Protein AF-A0ABD5J5A8-F1 (afdb_monomer)

Radius of gyration: 18.47 Å; Cα contacts (8 Å, |Δi|>4): 87; chains: 1; bounding box: 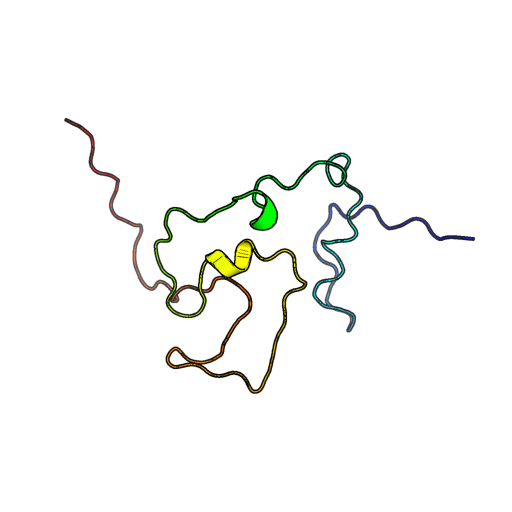32×54×49 Å

Mean predicted aligned error: 11.54 Å

Secondary structure (DSSP, 8-state):
-PPPPP---SPPPP--SS-TTSTTTS---TTTTS--TT-GGGT------S--SSB-GGGGG--SPP---TT-EETTEE--SS-B-----S-PPPPPPPP-

pLDDT: mean 77.64, std 15.89, range [36.75, 94.94]

Foldseek 3Di:
DDDDQDQDPDDDDDCPPDPPPPRVVSHPDVCPPPDDPCAVVNVRDDPDDPFQQQHHACLVNDPDDWDADPPDADPSGGYGSHGDGDDDDDDDDDDDDDDD

Sequence (100 aa):
MTAPIPRFTGDAAPYGGGDPYADYRTADLPFTHLVDLADRRLGGSVIAANDEFFAERENLLRPEAPHFDPGAFGHKGKVMDGWETRRGRGGPAPPPPTAR

Solvent-accessible surface area (backbone atoms only — not comparable to full-atom values): 7069 Å² total; per-residue (Å²): 136,84,77,82,78,67,81,64,88,72,80,82,74,80,88,84,81,68,72,93,71,52,73,79,75,56,39,84,49,100,59,70,87,53,82,68,80,58,33,41,94,78,68,31,77,80,90,79,76,97,64,52,64,50,14,48,62,67,44,68,37,51,89,66,80,77,58,86,54,95,83,46,66,54,98,69,40,64,55,55,61,30,62,36,57,74,85,84,86,79,79,82,78,80,78,78,84,77,87,127

InterPro domains:
  IPR005164 Allantoicase [PTHR12045] (26-89)
  IPR008979 Galactose-binding-like domain superfamily [SSF49785] (25-90)
  IPR015908 Allantoicase domain [PF03561] (43-90)

Structure (mmCIF, N/CA/C/O backbone):
data_AF-A0ABD5J5A8-F1
#
_entry.id   AF-A0ABD5J5A8-F1
#
loop_
_atom_site.group_PDB
_atom_site.id
_atom_site.type_symbol
_atom_site.label_atom_id
_atom_site.label_alt_id
_atom_site.label_comp_id
_atom_site.label_asym_id
_atom_site.label_entity_id
_atom_site.label_seq_id
_atom_site.pdbx_PDB_ins_code
_atom_site.Cartn_x
_atom_site.Cartn_y
_atom_site.Cartn_z
_atom_site.occupancy
_atom_site.B_iso_or_equiv
_atom_site.auth_seq_id
_atom_site.auth_comp_id
_atom_site.auth_asym_id
_atom_site.auth_atom_id
_atom_site.pdbx_PDB_model_num
ATOM 1 N N . MET A 1 1 ? -1.099 -20.725 30.161 1.00 36.75 1 MET A N 1
ATOM 2 C CA . MET A 1 1 ? -0.568 -19.435 30.646 1.00 36.75 1 MET A CA 1
ATOM 3 C C . MET A 1 1 ? -0.199 -18.623 29.418 1.00 36.75 1 MET A C 1
ATOM 5 O O . MET A 1 1 ? 0.844 -18.871 28.833 1.00 36.75 1 MET A O 1
ATOM 9 N N . THR A 1 2 ? -1.107 -17.770 28.947 1.00 41.56 2 THR A N 1
ATOM 10 C CA . THR A 1 2 ? -0.892 -16.951 27.745 1.00 41.56 2 THR A CA 1
ATOM 11 C C . THR A 1 2 ? -0.091 -15.720 28.150 1.00 41.56 2 THR A C 1
ATOM 13 O O . THR A 1 2 ? -0.540 -14.964 29.010 1.00 41.56 2 THR A O 1
ATOM 16 N N . ALA A 1 3 ? 1.114 -15.561 27.603 1.00 45.56 3 ALA A N 1
ATOM 17 C CA . ALA A 1 3 ? 1.927 -14.371 27.831 1.00 45.56 3 ALA A CA 1
ATOM 18 C C . ALA A 1 3 ? 1.201 -13.129 27.270 1.00 45.56 3 ALA A C 1
ATOM 20 O O . ALA A 1 3 ? 0.578 -13.232 26.210 1.00 45.56 3 ALA A O 1
ATOM 21 N N . PRO A 1 4 ? 1.236 -11.975 27.960 1.00 48.50 4 PRO A N 1
ATOM 22 C CA . PRO A 1 4 ? 0.605 -10.757 27.467 1.00 48.50 4 PRO A CA 1
ATOM 23 C C . PRO A 1 4 ? 1.300 -10.283 26.185 1.00 48.50 4 PRO A C 1
ATOM 25 O O . PRO A 1 4 ? 2.528 -10.229 26.121 1.00 48.50 4 PRO A O 1
ATOM 28 N N . ILE A 1 5 ? 0.500 -9.947 25.171 1.00 51.12 5 ILE A N 1
ATOM 29 C CA . ILE A 1 5 ? 0.972 -9.398 23.896 1.00 51.12 5 ILE A CA 1
ATOM 30 C C . ILE A 1 5 ? 1.628 -8.035 24.186 1.00 51.12 5 ILE A C 1
ATOM 32 O O . ILE A 1 5 ? 1.019 -7.208 24.876 1.00 51.12 5 ILE A O 1
ATOM 36 N N . PRO A 1 6 ? 2.869 -7.790 23.732 1.00 54.72 6 PRO A N 1
ATOM 37 C CA . PRO A 1 6 ? 3.559 -6.537 23.997 1.00 54.72 6 PRO A CA 1
ATOM 38 C C . PRO A 1 6 ? 2.808 -5.361 23.363 1.00 54.72 6 PRO A C 1
ATOM 40 O O . PRO A 1 6 ? 2.502 -5.349 22.174 1.00 54.72 6 PRO A O 1
ATOM 43 N N . ARG A 1 7 ? 2.518 -4.350 24.188 1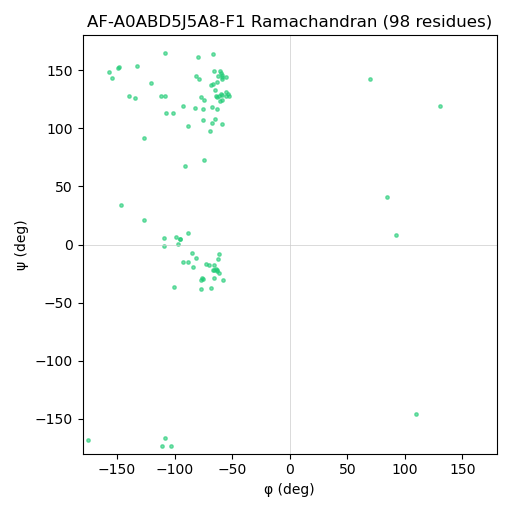.00 54.69 7 ARG A N 1
ATOM 44 C CA . ARG A 1 7 ? 1.967 -3.060 23.764 1.00 54.69 7 ARG A CA 1
ATOM 45 C C . ARG A 1 7 ? 3.038 -2.311 22.974 1.00 54.69 7 ARG A C 1
ATOM 47 O O . ARG A 1 7 ? 3.940 -1.721 23.562 1.00 54.69 7 ARG A O 1
ATOM 54 N N . PHE A 1 8 ? 2.969 -2.385 21.651 1.00 55.00 8 PHE A N 1
ATOM 55 C CA . PHE A 1 8 ? 3.950 -1.773 20.765 1.00 55.00 8 PHE A CA 1
ATOM 56 C C . PHE A 1 8 ? 3.555 -0.324 20.433 1.00 55.00 8 PHE A C 1
ATOM 58 O O . PHE A 1 8 ? 2.667 -0.076 19.623 1.00 55.00 8 PHE A O 1
ATOM 65 N N . THR A 1 9 ? 4.207 0.639 21.088 1.00 51.06 9 THR A N 1
ATOM 66 C CA . THR A 1 9 ? 4.182 2.076 20.735 1.00 51.06 9 THR A CA 1
ATOM 67 C C . THR A 1 9 ? 5.602 2.647 20.578 1.00 51.06 9 THR A C 1
ATOM 69 O O . THR A 1 9 ? 5.798 3.847 20.748 1.00 51.06 9 THR A O 1
ATOM 72 N N . GLY A 1 10 ? 6.604 1.790 20.338 1.00 59.06 10 GLY A N 1
ATOM 73 C CA . GLY A 1 10 ? 8.023 2.160 20.222 1.00 59.06 10 GLY A CA 1
ATOM 74 C C . GLY A 1 10 ? 8.580 2.014 18.803 1.00 59.06 10 GLY A C 1
ATOM 75 O O . GLY A 1 10 ? 7.837 1.728 17.866 1.00 59.06 10 GLY A O 1
ATOM 76 N N . ASP A 1 11 ? 9.894 2.200 18.658 1.00 52.59 11 ASP A N 1
ATOM 77 C CA . ASP A 1 11 ? 10.615 1.941 17.407 1.00 52.59 11 ASP A CA 1
ATOM 78 C C . ASP A 1 11 ? 10.520 0.457 17.019 1.00 52.59 11 ASP A C 1
ATOM 80 O O . ASP A 1 11 ? 10.526 -0.418 17.891 1.00 52.59 11 ASP A O 1
ATOM 84 N N . ALA A 1 12 ? 10.45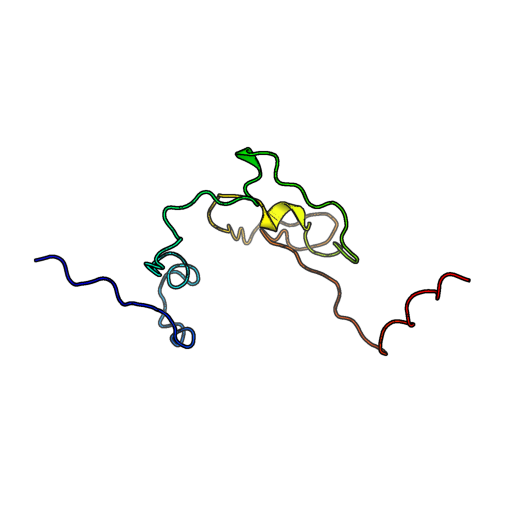0 0.164 15.714 1.00 54.97 12 ALA A N 1
ATOM 85 C CA . ALA A 1 12 ? 10.501 -1.209 15.209 1.00 54.97 12 ALA A CA 1
ATOM 86 C C . ALA A 1 12 ? 11.742 -1.918 15.768 1.00 54.97 12 ALA A C 1
ATOM 88 O O . ALA A 1 12 ? 12.856 -1.392 15.681 1.00 54.97 12 ALA A O 1
ATOM 89 N N . ALA A 1 13 ? 11.549 -3.097 16.365 1.00 57.47 13 ALA A N 1
ATOM 90 C CA . ALA A 1 13 ? 12.666 -3.878 16.870 1.00 57.47 13 ALA A CA 1
ATOM 91 C C . ALA A 1 13 ? 13.630 -4.203 15.710 1.00 57.47 13 ALA A C 1
ATOM 93 O O . ALA A 1 13 ? 13.182 -4.408 14.577 1.00 57.47 13 ALA A O 1
ATOM 94 N N . PRO A 1 14 ? 14.954 -4.265 15.951 1.00 59.06 14 PRO A N 1
ATOM 95 C CA . PRO A 1 14 ? 15.895 -4.723 14.938 1.00 59.06 14 PRO A CA 1
ATOM 96 C C . PRO A 1 14 ? 15.458 -6.090 14.409 1.00 59.06 14 PRO A C 1
ATOM 98 O O . PRO A 1 14 ? 15.192 -6.999 15.196 1.00 59.06 14 PRO A O 1
ATOM 101 N N . TYR A 1 15 ? 15.380 -6.229 13.085 1.00 57.34 15 TYR A N 1
ATOM 102 C CA . TYR A 1 15 ? 14.884 -7.441 12.437 1.00 57.34 15 TYR A CA 1
ATOM 103 C C . TYR A 1 15 ? 15.719 -8.667 12.844 1.00 57.34 15 TYR A C 1
ATOM 105 O O . TYR A 1 15 ? 16.843 -8.855 12.381 1.00 57.34 15 TYR A O 1
ATOM 113 N N . GLY A 1 16 ? 15.163 -9.498 13.728 1.00 61.84 16 GLY A N 1
ATOM 114 C CA . GLY A 1 16 ? 15.820 -10.678 14.301 1.00 61.84 16 GLY A CA 1
ATOM 115 C C . GLY A 1 16 ? 15.647 -11.968 13.494 1.00 61.84 16 GLY A C 1
ATOM 116 O O . GLY A 1 16 ? 15.985 -13.035 13.999 1.00 61.84 16 GLY A O 1
ATOM 117 N N . GLY A 1 17 ? 15.105 -11.895 12.271 1.00 60.06 17 GLY A N 1
ATOM 118 C CA . GLY A 1 17 ? 14.801 -13.074 11.449 1.00 60.06 17 GLY A CA 1
ATOM 119 C C . GLY A 1 17 ? 13.445 -13.729 11.755 1.00 60.06 17 GLY A C 1
ATOM 120 O O . GLY A 1 17 ? 13.360 -14.954 11.800 1.00 60.06 17 GLY A O 1
ATOM 121 N N . GLY A 1 18 ? 12.402 -12.918 11.974 1.00 64.62 18 GLY A N 1
ATOM 122 C CA . GLY A 1 18 ? 10.987 -13.330 12.042 1.00 64.62 18 GLY A CA 1
ATOM 123 C C . GLY A 1 18 ? 10.193 -12.861 10.815 1.00 64.62 18 GLY A C 1
ATOM 124 O O . GLY A 1 18 ? 10.795 -12.444 9.834 1.00 64.62 18 GLY A O 1
ATOM 125 N N . ASP A 1 19 ? 8.857 -12.907 10.848 1.00 59.16 19 ASP A N 1
ATOM 126 C CA . ASP A 1 19 ? 8.041 -12.263 9.804 1.00 59.16 19 ASP A CA 1
ATOM 127 C C . ASP A 1 19 ? 8.2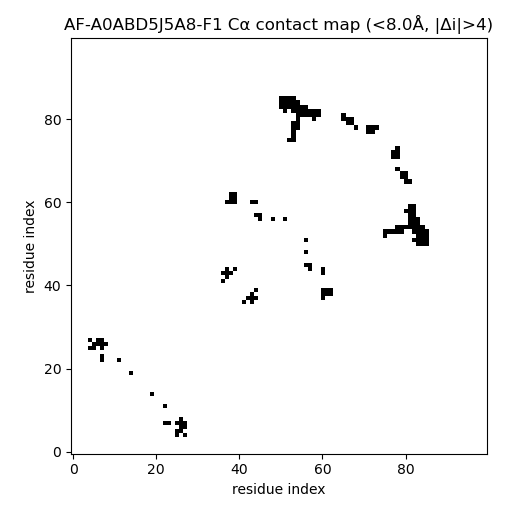87 -10.737 9.837 1.00 59.16 19 ASP A C 1
ATOM 129 O O . ASP A 1 19 ? 7.965 -10.104 10.847 1.00 59.16 19 ASP A O 1
ATOM 133 N N . PRO A 1 20 ? 8.845 -10.131 8.768 1.00 59.47 20 PRO A N 1
ATOM 134 C CA . PRO A 1 20 ? 9.157 -8.700 8.723 1.00 59.47 20 PRO A CA 1
ATOM 135 C C . PRO A 1 20 ? 7.930 -7.805 8.860 1.00 59.47 20 PRO A C 1
ATOM 137 O O . PRO A 1 20 ? 8.098 -6.608 9.084 1.00 59.47 20 PRO A O 1
ATOM 140 N N . TYR A 1 21 ? 6.723 -8.371 8.748 1.00 57.53 21 TYR A N 1
ATOM 141 C CA . TYR A 1 21 ? 5.458 -7.660 8.841 1.00 57.53 21 TYR A CA 1
ATOM 142 C C . TYR A 1 21 ? 4.632 -7.936 10.107 1.00 57.53 21 TYR A C 1
ATOM 144 O O . TYR A 1 21 ? 3.509 -7.436 10.224 1.00 57.53 21 TYR A O 1
ATOM 152 N N . ALA A 1 22 ? 5.159 -8.697 11.071 1.00 57.12 22 ALA A N 1
ATOM 153 C CA . ALA A 1 22 ? 4.392 -9.126 12.245 1.00 57.12 22 ALA A CA 1
ATOM 154 C C . ALA A 1 22 ? 4.177 -8.032 13.310 1.00 57.12 22 ALA A C 1
ATOM 156 O O . ALA A 1 22 ? 3.158 -8.047 14.013 1.00 57.12 22 ALA A O 1
ATOM 157 N N . ASP A 1 23 ? 5.096 -7.069 13.417 1.00 55.88 23 ASP A N 1
ATOM 158 C CA . ASP A 1 23 ? 5.168 -6.168 14.578 1.00 55.88 23 ASP A CA 1
ATOM 159 C C . ASP A 1 23 ? 4.078 -5.081 14.584 1.00 55.88 23 ASP A C 1
ATOM 161 O O . ASP A 1 23 ? 3.603 -4.669 15.639 1.00 55.88 23 ASP A O 1
ATOM 165 N N . TYR A 1 24 ? 3.605 -4.641 13.415 1.00 56.75 24 TYR A N 1
ATOM 166 C CA . TYR A 1 24 ? 2.574 -3.592 13.314 1.00 56.75 24 TYR A CA 1
ATOM 167 C C . TYR A 1 24 ? 1.144 -4.117 13.445 1.00 56.75 24 TYR A C 1
ATOM 169 O O . TYR A 1 24 ? 0.234 -3.342 13.730 1.00 56.75 24 TYR A O 1
ATOM 177 N N . ARG A 1 25 ? 0.919 -5.422 13.248 1.00 55.56 25 ARG A N 1
ATOM 178 C CA . ARG A 1 25 ? -0.426 -6.021 13.317 1.00 55.56 25 ARG A CA 1
ATOM 179 C C . ARG A 1 25 ? -0.827 -6.481 14.714 1.00 55.56 25 ARG A C 1
ATOM 181 O O . ARG A 1 25 ? -2.002 -6.740 14.949 1.00 55.56 25 ARG A O 1
ATOM 188 N N . THR A 1 26 ? 0.126 -6.588 15.633 1.00 56.78 26 THR A N 1
ATOM 189 C CA . THR A 1 26 ? -0.108 -7.049 17.010 1.00 56.78 26 THR A CA 1
ATOM 190 C C . THR A 1 26 ? -0.278 -5.912 18.018 1.00 56.78 26 THR A C 1
ATOM 192 O O . THR A 1 26 ? -0.517 -6.176 19.196 1.00 56.78 26 THR A O 1
ATOM 195 N N . ALA A 1 27 ? -0.213 -4.650 17.578 1.00 61.59 27 ALA A N 1
ATOM 196 C CA . ALA A 1 27 ? -0.488 -3.509 18.440 1.00 61.59 27 ALA A CA 1
ATOM 197 C C . ALA A 1 27 ? -1.976 -3.486 18.839 1.00 61.59 27 ALA A C 1
ATOM 199 O O . ALA A 1 27 ? -2.842 -3.117 18.051 1.00 61.59 27 ALA A O 1
ATOM 200 N N . ASP A 1 28 ? -2.272 -3.870 20.082 1.00 66.06 28 ASP A N 1
ATOM 201 C CA . ASP A 1 28 ? -3.604 -3.766 20.691 1.00 66.06 28 ASP A CA 1
ATOM 202 C C . ASP A 1 28 ? -3.908 -2.302 21.058 1.00 66.06 28 ASP A C 1
ATOM 204 O O . ASP A 1 28 ? -3.814 -1.873 22.213 1.00 66.06 28 ASP A O 1
ATOM 208 N N . LEU A 1 29 ? -4.160 -1.488 20.030 1.00 74.81 29 LEU A N 1
ATOM 209 C CA . LEU A 1 29 ? -4.575 -0.097 20.186 1.00 74.81 29 LEU A CA 1
ATOM 210 C C . LEU A 1 29 ? -6.082 -0.063 20.469 1.00 74.81 29 LEU A C 1
ATOM 212 O O . LEU A 1 29 ? -6.832 -0.840 19.883 1.00 74.81 29 LEU A O 1
ATOM 216 N N . PRO A 1 30 ? -6.581 0.875 21.294 1.00 80.25 30 PRO A N 1
ATOM 217 C CA . PRO A 1 30 ? -7.991 0.911 21.686 1.00 80.25 30 PRO A CA 1
ATOM 218 C C . PRO A 1 30 ? -8.958 1.099 20.510 1.00 80.25 30 PRO A C 1
ATOM 220 O O . PRO A 1 30 ? -10.156 1.001 20.715 1.00 80.25 30 PRO A O 1
ATOM 223 N N . PHE A 1 31 ? -8.472 1.370 19.299 1.00 79.31 31 PHE A N 1
ATOM 224 C CA . PHE A 1 31 ? -9.265 1.559 18.087 1.00 79.31 31 PHE A CA 1
ATOM 225 C C . PHE A 1 31 ? -9.130 0.419 17.063 1.00 79.31 31 PHE A C 1
ATOM 227 O O . PHE A 1 31 ? -9.802 0.475 16.041 1.00 79.31 31 PHE A O 1
ATOM 234 N N . THR A 1 32 ? -8.318 -0.620 17.298 1.00 80.69 32 THR A N 1
ATOM 235 C CA . THR A 1 32 ? -8.159 -1.741 16.339 1.00 80.69 32 THR A CA 1
ATOM 236 C C . THR A 1 32 ? -9.424 -2.580 16.154 1.00 80.69 32 THR A C 1
ATOM 238 O O . THR A 1 32 ? -9.541 -3.307 15.174 1.00 80.69 32 THR A O 1
ATOM 241 N N . HIS A 1 33 ? -10.382 -2.473 17.079 1.00 81.88 33 HIS A N 1
ATOM 242 C CA . HIS A 1 33 ? -11.702 -3.096 16.976 1.00 81.88 33 HIS A CA 1
ATOM 243 C C . HIS A 1 33 ? -12.691 -2.292 16.113 1.00 81.88 33 HIS A C 1
ATOM 245 O O . HIS A 1 33 ? -13.785 -2.778 15.821 1.00 81.88 33 HIS A O 1
ATOM 251 N N . LEU A 1 34 ? -12.350 -1.048 15.763 1.00 87.88 34 LEU A N 1
ATOM 252 C CA . LEU A 1 34 ? -13.164 -0.215 14.888 1.00 87.88 34 LEU A CA 1
ATOM 253 C C . LEU A 1 34 ? -12.946 -0.614 13.430 1.00 87.88 34 LEU A C 1
ATOM 255 O O . LEU A 1 34 ? -11.963 -1.255 13.065 1.00 87.88 34 LEU A O 1
ATOM 259 N N . VAL A 1 35 ? -13.894 -0.219 12.588 1.00 88.94 35 VAL A N 1
ATOM 260 C CA . VAL A 1 35 ? -13.833 -0.487 11.156 1.00 88.94 35 VAL A CA 1
ATOM 261 C C . VAL A 1 35 ? -12.713 0.317 10.489 1.00 88.94 35 VAL A C 1
ATOM 263 O O . VAL A 1 35 ? -12.555 1.510 10.753 1.00 88.94 35 VAL A O 1
ATOM 266 N N . ASP A 1 36 ? -11.968 -0.323 9.589 1.00 88.69 36 ASP A N 1
ATOM 267 C CA . ASP A 1 36 ? -11.052 0.376 8.693 1.00 88.69 36 ASP A CA 1
ATOM 268 C C . ASP A 1 36 ? -11.853 1.073 7.584 1.00 88.69 36 ASP A C 1
ATOM 270 O O . ASP A 1 36 ? -12.395 0.436 6.682 1.00 88.69 36 ASP A O 1
ATOM 274 N N . LEU A 1 37 ? -11.947 2.401 7.658 1.00 91.69 37 LEU A N 1
ATOM 275 C CA . LEU A 1 37 ? -12.683 3.213 6.686 1.00 91.69 37 LEU A CA 1
ATOM 276 C C . LEU A 1 37 ? -12.012 3.263 5.308 1.00 91.69 37 LEU A C 1
ATOM 278 O O . LEU A 1 37 ? -12.664 3.631 4.331 1.00 91.69 37 LEU A O 1
ATOM 282 N N . ALA A 1 38 ? -10.727 2.918 5.220 1.00 91.25 38 ALA A N 1
ATOM 283 C CA . ALA A 1 38 ? -10.013 2.830 3.956 1.00 91.25 38 ALA A CA 1
ATOM 284 C C . ALA A 1 38 ? -10.203 1.464 3.270 1.00 91.25 38 ALA A C 1
ATOM 286 O O . ALA A 1 38 ? -9.798 1.317 2.115 1.00 91.25 38 ALA A O 1
ATOM 287 N N . ASP A 1 39 ? -10.835 0.483 3.931 1.00 90.31 39 ASP A N 1
ATOM 288 C CA . ASP A 1 39 ? -10.973 -0.876 3.403 1.00 90.31 39 ASP A CA 1
ATOM 289 C C . ASP A 1 39 ? -11.709 -0.872 2.055 1.00 90.31 39 ASP A C 1
ATOM 291 O O . ASP A 1 39 ? -12.850 -0.408 1.910 1.00 90.31 39 ASP A O 1
ATOM 295 N N . ARG A 1 40 ? -11.058 -1.455 1.045 1.00 89.12 40 ARG A N 1
ATOM 296 C CA . ARG A 1 40 ? -11.603 -1.593 -0.306 1.00 89.12 40 ARG A CA 1
ATOM 297 C C . ARG A 1 40 ? -12.925 -2.361 -0.329 1.00 89.12 40 ARG A C 1
ATOM 299 O O . ARG A 1 40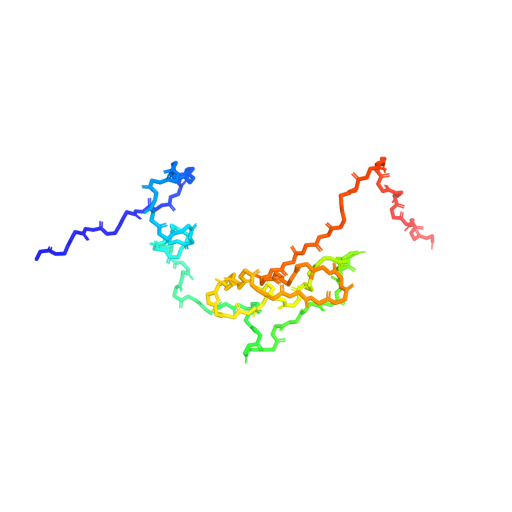 ? -13.779 -2.078 -1.168 1.00 89.12 40 ARG A O 1
ATOM 306 N N . ARG A 1 41 ? -13.132 -3.301 0.598 1.00 89.94 41 ARG A N 1
ATOM 307 C CA . ARG A 1 41 ? -14.382 -4.070 0.742 1.00 89.94 41 ARG A CA 1
ATOM 308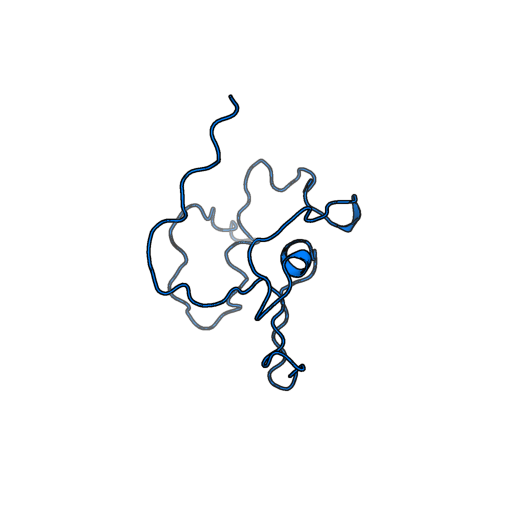 C C . ARG A 1 41 ? -15.566 -3.195 1.153 1.00 89.94 41 ARG A C 1
ATOM 310 O O . ARG A 1 41 ? -16.705 -3.569 0.894 1.00 89.94 41 ARG A O 1
ATOM 317 N N . LEU A 1 42 ? -15.301 -2.031 1.747 1.00 92.12 42 LEU A N 1
ATOM 318 C CA . LEU A 1 42 ? -16.302 -1.035 2.139 1.00 92.12 42 LEU A CA 1
ATOM 319 C C . LEU A 1 42 ? -16.432 0.113 1.126 1.00 92.12 42 LEU A C 1
ATOM 321 O O . LEU A 1 42 ? -17.161 1.071 1.370 1.00 92.12 42 LEU A O 1
ATOM 325 N N . GLY A 1 43 ? -15.754 0.016 -0.022 1.00 91.75 43 GLY A N 1
ATOM 326 C CA . GLY A 1 43 ? -15.764 1.043 -1.065 1.00 91.75 43 GLY A CA 1
ATOM 327 C C . GLY A 1 43 ? -14.642 2.077 -0.948 1.00 91.75 43 GLY A C 1
ATOM 328 O O . GLY A 1 43 ? -14.644 3.047 -1.708 1.00 91.75 43 GLY A O 1
ATOM 329 N N . GLY A 1 44 ? -13.670 1.874 -0.050 1.00 93.56 44 GLY A N 1
ATOM 330 C CA . GLY A 1 44 ? -12.448 2.674 -0.012 1.00 93.56 44 GLY A CA 1
ATOM 331 C C . G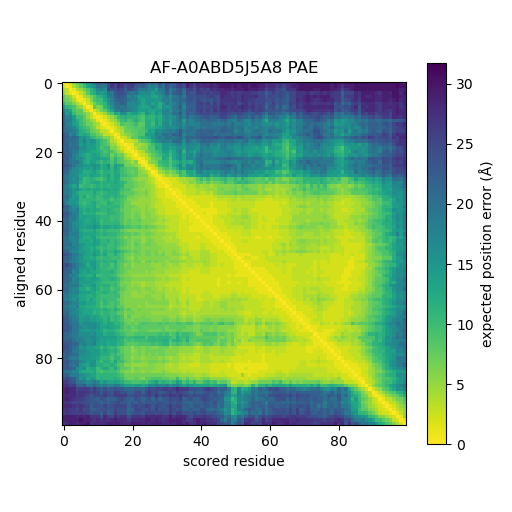LY A 1 44 ? -11.731 2.658 -1.366 1.00 93.56 44 GLY A C 1
ATOM 332 O O . GLY A 1 44 ? -11.549 1.605 -1.986 1.00 93.56 44 GLY A O 1
ATOM 333 N N . SER A 1 45 ? -11.347 3.835 -1.863 1.00 94.50 45 SER A N 1
ATOM 334 C CA . SER A 1 45 ? -10.652 3.979 -3.145 1.00 94.50 45 SER A CA 1
ATOM 335 C C . SER A 1 45 ? -9.697 5.168 -3.141 1.00 94.50 45 SER A C 1
ATOM 337 O O . SER A 1 45 ? -9.900 6.145 -2.417 1.00 94.50 45 SER A O 1
ATOM 339 N N . VAL A 1 46 ? -8.645 5.087 -3.959 1.00 94.25 46 VAL A N 1
ATOM 340 C CA . VAL A 1 46 ? -7.682 6.178 -4.108 1.00 94.25 46 VAL A CA 1
ATOM 341 C C . VAL A 1 46 ? -8.093 7.073 -5.272 1.00 94.25 46 VAL A C 1
ATOM 343 O O . VAL A 1 46 ? -8.163 6.637 -6.420 1.00 94.25 46 VAL A O 1
ATOM 346 N N . ILE A 1 47 ? -8.355 8.344 -4.968 1.00 94.94 47 ILE A N 1
ATOM 347 C CA . ILE A 1 47 ? -8.855 9.320 -5.946 1.00 94.94 47 ILE A CA 1
ATOM 348 C C . ILE A 1 47 ? -7.739 9.818 -6.872 1.00 94.94 47 ILE A C 1
ATOM 350 O O . ILE A 1 47 ? -7.964 10.014 -8.065 1.00 94.94 47 ILE A O 1
ATOM 354 N N . ALA A 1 48 ? -6.532 10.011 -6.339 1.00 93.88 48 ALA A N 1
ATOM 355 C CA . ALA A 1 48 ? -5.379 10.472 -7.102 1.00 93.88 48 ALA A CA 1
ATOM 356 C C . ALA A 1 48 ? -4.061 10.068 -6.427 1.00 93.88 48 ALA A C 1
ATOM 358 O O . ALA A 1 48 ? -3.967 10.059 -5.200 1.00 93.88 48 ALA A O 1
ATOM 359 N N . ALA A 1 49 ? -3.034 9.820 -7.239 1.00 93.50 49 ALA A N 1
ATOM 360 C CA . ALA A 1 49 ? -1.630 9.808 -6.839 1.00 93.50 49 ALA A CA 1
ATOM 361 C C . ALA A 1 49 ? -0.802 10.621 -7.835 1.00 93.50 49 ALA A C 1
ATOM 363 O O . ALA A 1 49 ? -1.163 10.767 -9.003 1.00 93.50 49 ALA A O 1
ATOM 364 N N . ASN A 1 50 ? 0.316 11.155 -7.358 1.00 90.94 50 ASN A N 1
ATOM 365 C CA . ASN A 1 50 ? 1.269 11.915 -8.162 1.00 90.94 50 ASN A CA 1
ATOM 366 C C . ASN A 1 50 ? 2.160 11.026 -9.046 1.00 90.94 50 ASN A C 1
ATOM 368 O O . ASN A 1 50 ? 2.602 11.478 -10.099 1.00 90.94 50 ASN A O 1
ATOM 372 N N . ASP A 1 51 ? 2.455 9.799 -8.614 1.00 91.81 51 ASP A N 1
ATOM 373 C CA . ASP A 1 51 ? 3.294 8.837 -9.333 1.00 91.81 51 ASP A CA 1
ATOM 374 C C . ASP A 1 51 ? 2.918 7.406 -8.913 1.00 91.81 51 ASP A C 1
ATOM 376 O O . ASP A 1 51 ? 2.592 7.171 -7.756 1.00 91.81 51 ASP A O 1
ATOM 380 N N . GLU A 1 52 ? 2.958 6.462 -9.852 1.00 92.19 52 GLU A N 1
ATOM 381 C CA . GLU A 1 52 ? 2.652 5.025 -9.698 1.00 92.19 52 GLU A CA 1
ATOM 382 C C . GLU A 1 52 ? 3.535 4.190 -10.641 1.00 92.19 52 GLU A C 1
ATOM 384 O O . GLU A 1 52 ? 3.121 3.216 -11.280 1.00 92.19 52 GLU A O 1
ATOM 389 N N . PHE A 1 53 ? 4.768 4.653 -10.855 1.00 89.62 53 PHE A N 1
ATOM 390 C CA . PHE A 1 53 ? 5.628 4.060 -11.863 1.00 89.62 53 PHE A CA 1
ATOM 391 C C . PHE A 1 53 ? 6.091 2.642 -11.519 1.00 89.62 53 PHE A C 1
ATOM 393 O O . PHE A 1 53 ? 6.207 1.832 -12.433 1.00 89.62 53 PHE A O 1
ATOM 400 N N . PHE A 1 54 ? 6.379 2.335 -10.254 1.00 89.69 54 PHE A N 1
ATOM 401 C CA . PHE A 1 54 ? 6.902 1.017 -9.876 1.00 89.69 54 PHE A CA 1
ATOM 402 C C . PHE A 1 54 ? 5.826 0.104 -9.297 1.00 89.69 54 PHE A C 1
ATOM 404 O O . PHE A 1 54 ? 5.817 -1.086 -9.604 1.00 89.69 54 PHE A O 1
ATOM 411 N N . ALA A 1 55 ? 4.886 0.654 -8.531 1.00 92.69 55 ALA A N 1
ATOM 412 C CA . ALA A 1 55 ? 3.736 -0.094 -8.046 1.00 92.69 55 ALA A CA 1
ATOM 413 C C . ALA A 1 55 ? 2.517 0.820 -7.878 1.00 92.69 55 ALA A C 1
ATOM 415 O O . ALA A 1 55 ? 2.670 2.019 -7.650 1.00 92.69 55 ALA A O 1
ATOM 416 N N . GLU A 1 56 ? 1.325 0.247 -8.016 1.00 93.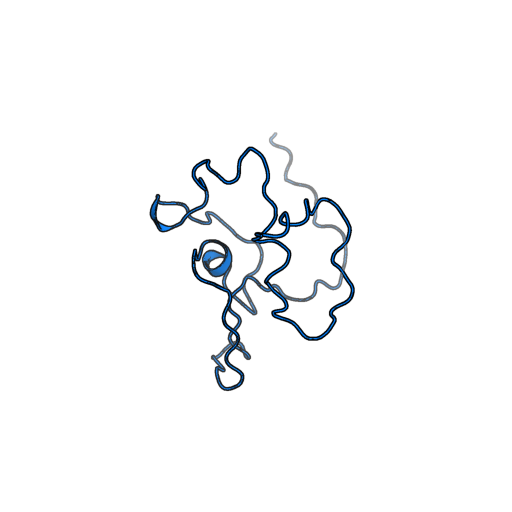12 56 GLU A N 1
ATOM 417 C CA . GLU A 1 56 ? 0.047 0.969 -8.029 1.00 93.12 56 GLU A CA 1
ATOM 418 C C . GLU A 1 56 ? -0.400 1.332 -6.600 1.00 93.12 56 GLU A C 1
ATOM 420 O O . GLU A 1 56 ? -0.244 0.545 -5.662 1.00 93.12 56 GLU A O 1
ATOM 425 N N . ARG A 1 57 ? -0.994 2.513 -6.418 1.00 93.56 57 ARG A N 1
ATOM 426 C CA . ARG A 1 57 ? -1.445 3.021 -5.110 1.00 93.56 57 ARG A CA 1
ATOM 427 C C . ARG A 1 57 ? -2.578 2.187 -4.516 1.00 93.56 57 ARG A C 1
ATOM 429 O O . ARG A 1 57 ? -2.696 2.093 -3.297 1.00 93.56 57 ARG A O 1
ATOM 436 N N . GLU A 1 58 ? -3.402 1.555 -5.354 1.00 92.81 58 GLU A N 1
ATOM 437 C CA . GLU A 1 58 ? -4.531 0.728 -4.918 1.00 92.81 58 GLU A CA 1
ATOM 438 C C . GLU A 1 58 ? -4.089 -0.500 -4.121 1.00 92.81 58 GLU A C 1
ATOM 440 O O . GLU A 1 58 ? -4.889 -1.033 -3.351 1.00 92.81 58 GLU A O 1
ATOM 445 N N . ASN A 1 59 ? -2.831 -0.932 -4.258 1.00 92.56 59 ASN A N 1
ATOM 446 C CA . ASN A 1 59 ? -2.280 -2.013 -3.446 1.00 92.56 59 ASN A CA 1
ATOM 447 C C . ASN A 1 59 ? -2.274 -1.663 -1.948 1.00 92.56 59 ASN A C 1
ATOM 449 O O . ASN A 1 59 ? -2.359 -2.566 -1.125 1.00 92.56 59 ASN A O 1
ATOM 453 N N . LEU A 1 60 ? -2.251 -0.374 -1.577 1.00 91.38 60 LEU A N 1
ATOM 454 C CA . LEU A 1 60 ? -2.335 0.062 -0.175 1.00 91.38 60 LEU A CA 1
ATOM 455 C C . LEU A 1 60 ? -3.686 -0.236 0.478 1.00 91.38 60 LEU A C 1
ATOM 457 O O . LEU A 1 60 ? -3.772 -0.277 1.699 1.00 91.38 60 LEU A O 1
ATOM 461 N N . LEU A 1 61 ? -4.740 -0.412 -0.322 1.00 92.31 61 LEU A N 1
ATOM 462 C CA . LEU A 1 61 ? -6.091 -0.683 0.174 1.00 92.31 61 LEU A CA 1
ATOM 463 C C . LEU A 1 61 ? -6.410 -2.183 0.209 1.00 92.31 61 LEU A C 1
ATOM 465 O O . LEU A 1 61 ? -7.556 -2.564 0.457 1.00 92.31 61 LEU A O 1
ATOM 469 N N . ARG A 1 62 ? -5.432 -3.042 -0.108 1.00 88.38 62 ARG A N 1
ATOM 470 C CA . ARG A 1 62 ? -5.604 -4.493 -0.066 1.00 88.38 62 ARG A CA 1
ATOM 471 C C . ARG A 1 62 ? -5.615 -4.967 1.387 1.00 88.38 62 ARG A C 1
ATOM 473 O O . ARG A 1 62 ? -4.663 -4.688 2.114 1.00 88.38 62 ARG A O 1
ATOM 480 N N . PRO A 1 63 ? -6.667 -5.676 1.827 1.00 84.38 63 PRO A N 1
ATOM 481 C CA . PRO A 1 63 ? -6.734 -6.185 3.193 1.00 84.38 63 PRO A CA 1
ATOM 482 C C . PRO A 1 63 ? -5.793 -7.370 3.443 1.00 84.38 63 PRO A C 1
ATOM 484 O O . PRO A 1 63 ? -5.561 -7.740 4.596 1.00 84.38 63 PRO A O 1
ATOM 487 N N . GLU A 1 64 ? -5.297 -8.012 2.385 1.00 85.19 64 GLU A N 1
ATOM 488 C CA . GLU A 1 64 ? -4.415 -9.165 2.481 1.00 85.19 64 GLU A CA 1
ATOM 489 C C . GLU A 1 64 ? -3.044 -8.816 3.089 1.00 85.19 64 GLU A C 1
ATOM 491 O O . GLU A 1 64 ? -2.625 -7.663 3.218 1.00 85.19 64 GLU A O 1
ATOM 496 N N . ALA A 1 65 ? -2.316 -9.847 3.518 1.00 82.19 65 ALA A N 1
ATOM 497 C CA . ALA A 1 65 ? -0.920 -9.669 3.885 1.00 82.19 65 ALA A CA 1
ATOM 498 C C . ALA A 1 65 ? -0.087 -9.321 2.642 1.00 82.19 65 ALA A C 1
ATOM 500 O O . ALA A 1 65 ? -0.297 -9.957 1.608 1.00 82.19 65 ALA A O 1
ATOM 501 N N . PRO A 1 66 ? 0.862 -8.370 2.752 1.00 84.00 66 PRO A N 1
ATOM 502 C CA . PRO A 1 66 ? 1.726 -8.030 1.634 1.00 84.00 66 PRO A CA 1
ATOM 503 C C . PRO A 1 66 ? 2.495 -9.271 1.183 1.00 84.00 66 PRO A C 1
ATOM 505 O O . PRO A 1 66 ? 3.112 -9.965 1.996 1.00 84.00 66 PRO A O 1
ATOM 508 N N . HIS A 1 67 ? 2.449 -9.555 -0.114 1.00 85.25 67 HIS A N 1
ATOM 509 C CA . HIS A 1 67 ? 3.096 -10.716 -0.705 1.00 85.25 67 HIS A CA 1
ATOM 510 C C . HIS A 1 67 ? 4.272 -10.314 -1.601 1.00 85.25 67 HIS A C 1
ATOM 512 O O . HIS A 1 67 ? 4.136 -9.511 -2.524 1.00 85.25 67 HIS A O 1
ATOM 518 N N . PHE A 1 68 ? 5.436 -10.921 -1.361 1.00 86.25 68 PHE A N 1
ATOM 519 C CA . PHE A 1 68 ? 6.598 -10.792 -2.234 1.00 86.25 68 PHE A CA 1
ATOM 520 C C . PHE A 1 68 ? 6.827 -12.090 -3.008 1.00 86.25 68 PHE A C 1
ATOM 522 O O . PHE A 1 68 ? 7.208 -13.108 -2.431 1.00 86.25 68 PHE A O 1
ATOM 529 N N . ASP A 1 69 ? 6.646 -12.029 -4.325 1.00 87.88 69 ASP A N 1
ATOM 530 C CA . ASP A 1 69 ? 7.002 -13.107 -5.245 1.00 87.88 69 ASP A CA 1
ATOM 531 C C . ASP A 1 69 ? 8.332 -12.759 -5.933 1.00 87.88 69 ASP A C 1
ATOM 533 O O . ASP A 1 69 ? 8.346 -11.833 -6.744 1.00 87.88 69 ASP A O 1
ATOM 537 N N . PRO A 1 70 ? 9.444 -13.484 -5.691 1.00 89.25 70 PRO A N 1
ATOM 538 C CA . PRO A 1 70 ? 10.736 -13.247 -6.344 1.00 89.25 70 PRO A CA 1
ATOM 539 C C . PRO A 1 70 ? 10.745 -13.448 -7.869 1.00 89.25 70 PRO A C 1
ATOM 541 O O . PRO A 1 70 ? 11.579 -12.840 -8.544 1.00 89.25 70 PRO A O 1
ATOM 544 N N . GLY A 1 71 ? 9.807 -14.211 -8.433 1.00 93.06 71 GLY A N 1
ATOM 545 C CA . GLY A 1 71 ? 9.685 -14.496 -9.866 1.00 93.06 71 GLY A CA 1
ATOM 546 C C . GLY A 1 71 ? 8.765 -13.547 -10.639 1.00 93.06 71 GLY A C 1
ATOM 547 O O . GLY A 1 71 ? 8.847 -13.489 -11.863 1.00 93.06 71 GLY A O 1
ATOM 548 N N . ALA A 1 72 ? 7.928 -12.760 -9.956 1.00 91.56 72 ALA A N 1
ATOM 549 C CA . ALA A 1 72 ? 6.999 -11.850 -10.622 1.00 91.56 72 ALA A CA 1
ATOM 550 C C . ALA A 1 72 ? 7.696 -10.599 -11.192 1.00 91.56 72 ALA A C 1
ATOM 552 O O . ALA A 1 72 ? 8.234 -9.768 -10.449 1.00 91.56 72 ALA A O 1
ATOM 553 N N . PHE A 1 73 ? 7.653 -10.449 -12.517 1.00 91.50 73 PHE A N 1
ATOM 554 C CA . PHE A 1 73 ? 8.112 -9.264 -13.242 1.00 91.50 73 PHE A CA 1
ATOM 555 C C . PHE A 1 73 ? 7.071 -8.864 -14.286 1.00 91.50 73 PHE A C 1
ATOM 557 O O . PHE A 1 73 ? 6.662 -9.673 -15.116 1.00 91.50 73 PHE A O 1
ATOM 564 N N . GLY A 1 74 ? 6.643 -7.607 -14.235 1.00 86.75 74 GLY A N 1
ATOM 565 C CA . GLY A 1 74 ? 5.773 -6.994 -15.229 1.00 86.75 74 GLY A CA 1
ATOM 566 C C . GLY A 1 74 ? 6.553 -6.070 -16.161 1.00 86.75 74 GLY A C 1
ATOM 567 O O . GLY A 1 74 ? 7.774 -5.941 -16.088 1.00 86.75 74 GLY A O 1
ATOM 568 N N . HIS A 1 75 ? 5.831 -5.347 -17.016 1.00 86.50 75 HIS A N 1
ATOM 569 C CA . HIS A 1 75 ? 6.436 -4.412 -17.973 1.00 86.50 75 HIS A CA 1
ATOM 570 C C . HIS A 1 75 ? 7.181 -3.238 -17.316 1.00 86.50 75 HIS A C 1
ATOM 572 O O . HIS A 1 75 ? 8.054 -2.645 -17.943 1.00 86.50 75 HIS A O 1
ATOM 578 N N . LYS A 1 76 ? 6.848 -2.907 -16.061 1.00 83.44 76 LYS A N 1
ATOM 579 C CA . LYS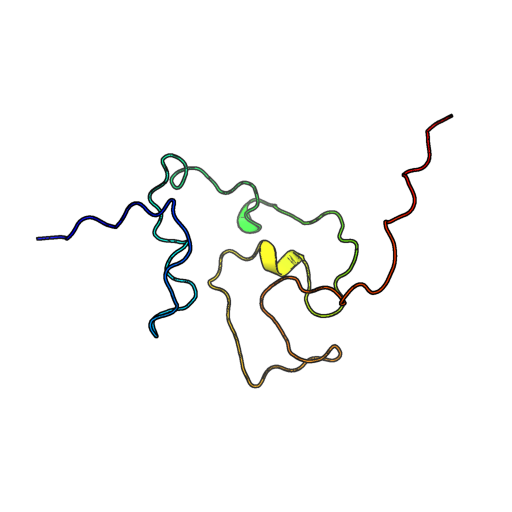 A 1 76 ? 7.488 -1.835 -15.282 1.00 83.44 76 LYS A CA 1
ATOM 580 C C . LYS A 1 76 ? 8.618 -2.338 -14.361 1.00 83.44 76 LYS A C 1
ATOM 582 O O . LYS A 1 76 ? 9.190 -1.551 -13.615 1.00 83.44 76 LYS A O 1
ATOM 587 N N . GLY A 1 77 ? 8.965 -3.628 -14.425 1.00 88.50 77 GLY A N 1
ATOM 588 C CA . GLY A 1 77 ? 9.983 -4.251 -13.578 1.00 88.50 77 GLY A CA 1
ATOM 589 C C . GLY A 1 77 ? 9.388 -5.207 -12.548 1.00 88.50 77 GLY A C 1
ATOM 590 O O . GLY A 1 77 ? 8.422 -5.918 -12.830 1.00 88.50 77 GLY A O 1
ATOM 591 N N . LYS A 1 78 ? 10.006 -5.270 -11.365 1.00 91.50 78 LYS A N 1
ATOM 592 C CA . LYS A 1 78 ? 9.566 -6.136 -10.268 1.00 91.50 78 LYS A CA 1
ATOM 593 C C . LYS A 1 78 ? 8.137 -5.777 -9.859 1.00 91.50 78 LYS A C 1
ATOM 595 O O . LYS A 1 78 ? 7.851 -4.609 -9.626 1.00 91.50 78 LYS A O 1
ATOM 600 N N . VAL A 1 79 ? 7.256 -6.771 -9.769 1.00 90.25 79 VAL A N 1
ATOM 601 C CA . VAL A 1 79 ? 5.914 -6.552 -9.213 1.00 90.25 79 VAL A CA 1
ATOM 602 C C . VAL A 1 79 ? 6.030 -6.477 -7.695 1.00 90.25 79 VAL A C 1
ATOM 604 O O . VAL A 1 79 ? 6.592 -7.384 -7.082 1.00 90.25 79 VAL A O 1
ATOM 607 N N . MET A 1 80 ? 5.496 -5.404 -7.113 1.00 91.00 80 MET A N 1
ATOM 608 C CA . MET A 1 80 ? 5.484 -5.171 -5.671 1.00 91.00 80 MET A CA 1
ATOM 609 C C . MET A 1 80 ? 4.044 -5.042 -5.173 1.00 91.00 80 MET A C 1
ATOM 611 O O . MET A 1 80 ? 3.211 -4.404 -5.818 1.00 91.00 80 MET A O 1
ATOM 615 N N . ASP A 1 81 ? 3.762 -5.633 -4.014 1.00 89.50 81 ASP A N 1
ATOM 616 C CA . ASP A 1 81 ? 2.464 -5.560 -3.338 1.00 89.50 81 ASP A CA 1
ATOM 617 C C . ASP A 1 81 ? 2.441 -4.374 -2.361 1.00 89.50 81 ASP A C 1
ATOM 619 O O . ASP A 1 81 ? 2.493 -4.511 -1.142 1.00 89.50 81 ASP A O 1
ATOM 623 N N . GLY A 1 82 ? 2.485 -3.178 -2.946 1.00 91.81 82 GLY A N 1
ATOM 624 C CA . GLY A 1 82 ? 2.506 -1.886 -2.264 1.00 91.81 82 GLY A CA 1
ATOM 625 C C . GLY A 1 82 ? 2.430 -0.742 -3.274 1.00 91.81 82 GLY A C 1
ATOM 626 O O . GLY A 1 82 ? 2.165 -0.983 -4.452 1.00 91.81 82 GLY A O 1
ATOM 627 N N . TRP A 1 83 ? 2.679 0.489 -2.825 1.00 94.38 83 TRP A N 1
ATOM 628 C CA . TRP A 1 83 ? 2.797 1.669 -3.687 1.00 94.38 83 TRP A CA 1
ATOM 629 C C . TRP A 1 83 ? 4.254 2.121 -3.757 1.00 94.38 83 TRP A C 1
ATOM 631 O O . TRP A 1 83 ? 4.885 2.328 -2.719 1.00 94.38 83 TRP A O 1
ATOM 641 N N . GLU A 1 84 ? 4.795 2.287 -4.964 1.00 92.94 84 GLU A N 1
ATOM 642 C CA . GLU A 1 84 ? 6.183 2.706 -5.154 1.00 92.94 84 GLU A CA 1
ATOM 643 C C . GLU A 1 84 ? 6.307 3.709 -6.306 1.00 92.94 84 GLU A C 1
ATOM 645 O O . GLU A 1 84 ? 5.855 3.481 -7.435 1.00 92.94 84 GLU A O 1
ATOM 650 N N . THR A 1 85 ? 6.954 4.832 -5.998 1.00 92.44 85 THR A N 1
ATOM 651 C CA . THR A 1 85 ? 7.153 5.977 -6.890 1.00 92.44 85 THR A CA 1
ATOM 652 C C . THR A 1 85 ? 8.601 6.072 -7.350 1.00 92.44 85 THR A C 1
ATOM 654 O O . THR A 1 85 ? 9.511 5.448 -6.794 1.00 92.44 85 THR A O 1
ATOM 657 N N . ARG A 1 86 ? 8.860 6.867 -8.390 1.00 90.56 86 ARG A N 1
ATOM 658 C CA . ARG A 1 86 ? 10.235 7.136 -8.807 1.00 90.56 86 ARG A CA 1
ATOM 659 C C . ARG A 1 86 ? 10.975 7.924 -7.735 1.00 90.56 86 ARG A C 1
ATOM 661 O O . ARG A 1 86 ? 10.433 8.798 -7.065 1.00 90.56 86 ARG A O 1
ATOM 668 N N . ARG A 1 87 ? 12.286 7.694 -7.655 1.00 89.25 87 ARG A N 1
ATOM 669 C CA . ARG A 1 87 ? 13.173 8.524 -6.834 1.00 89.25 87 ARG A CA 1
ATOM 670 C C . ARG A 1 87 ? 13.195 9.945 -7.395 1.00 89.25 87 ARG A C 1
ATOM 672 O O . ARG A 1 87 ? 13.793 10.182 -8.445 1.00 89.25 87 ARG A O 1
ATOM 679 N N . GLY A 1 88 ? 12.574 10.880 -6.685 1.00 84.56 88 GLY A N 1
ATOM 680 C CA . GLY A 1 88 ? 12.643 12.298 -7.016 1.00 84.56 88 GLY A CA 1
ATOM 681 C C . GLY A 1 88 ? 14.084 12.804 -6.938 1.00 84.56 88 GLY A C 1
ATOM 682 O O . GLY A 1 88 ? 14.770 12.606 -5.937 1.00 84.56 88 GLY A O 1
ATOM 683 N N . ARG A 1 89 ? 14.559 13.458 -8.000 1.00 80.88 89 ARG A N 1
ATOM 684 C CA . ARG A 1 89 ? 15.832 14.190 -8.005 1.00 80.88 89 ARG A CA 1
ATOM 685 C C . ARG A 1 89 ? 15.563 15.620 -8.477 1.00 80.88 89 ARG A C 1
ATOM 687 O O . ARG A 1 89 ? 15.594 15.877 -9.673 1.00 80.88 89 ARG A O 1
ATOM 694 N N . GLY A 1 90 ? 15.294 16.525 -7.529 1.00 64.88 90 GLY A N 1
ATOM 695 C CA . GLY A 1 90 ? 15.335 17.978 -7.746 1.00 64.88 90 GLY A CA 1
ATOM 696 C C . GLY A 1 90 ? 14.114 18.773 -7.264 1.00 64.88 90 GLY A C 1
ATOM 697 O O . GLY A 1 90 ? 13.033 18.600 -7.808 1.00 64.88 90 GLY A O 1
ATOM 698 N N . GLY A 1 91 ? 14.371 19.694 -6.319 1.00 71.75 91 GLY A N 1
ATOM 699 C CA . GLY A 1 91 ? 13.622 20.929 -6.017 1.00 71.75 91 GLY A CA 1
ATOM 700 C C . GLY A 1 91 ? 12.225 20.797 -5.385 1.00 71.75 91 GLY A C 1
ATOM 701 O O . GLY A 1 91 ? 11.479 19.898 -5.755 1.00 71.75 91 GLY A O 1
ATOM 702 N N . PRO A 1 92 ? 11.830 21.687 -4.446 1.00 68.88 92 PRO A N 1
ATOM 703 C CA . PRO A 1 92 ? 10.461 21.697 -3.932 1.00 68.88 92 PRO A CA 1
ATOM 704 C C . PRO A 1 92 ? 9.463 21.929 -5.074 1.00 68.88 92 PRO A C 1
ATOM 706 O O . PRO A 1 92 ? 9.736 22.697 -6.000 1.00 68.88 92 PRO A O 1
ATOM 709 N N . ALA A 1 93 ? 8.311 21.259 -5.000 1.00 70.00 93 ALA A N 1
ATOM 710 C CA . ALA A 1 93 ? 7.223 21.447 -5.953 1.00 70.00 93 ALA A CA 1
ATOM 711 C C . ALA A 1 93 ? 6.818 22.936 -6.027 1.00 70.00 93 ALA A C 1
ATOM 713 O O . ALA A 1 93 ? 6.850 23.622 -4.999 1.00 70.00 93 ALA A O 1
ATOM 714 N N . PRO A 1 94 ? 6.443 23.456 -7.212 1.00 72.00 94 PRO A N 1
ATOM 715 C CA . PRO A 1 94 ? 5.961 24.827 -7.330 1.00 72.00 94 PRO A CA 1
ATOM 716 C C . PRO A 1 94 ? 4.723 25.038 -6.437 1.00 72.00 94 PRO A C 1
ATOM 718 O O . PRO A 1 94 ? 3.921 24.111 -6.283 1.00 72.00 94 PRO A O 1
ATOM 721 N N . PRO A 1 95 ? 4.560 26.228 -5.828 1.00 75.88 95 PRO A N 1
ATOM 722 C CA . PRO A 1 95 ? 3.427 26.505 -4.952 1.00 75.88 95 PRO A CA 1
ATOM 723 C C . PRO A 1 95 ? 2.098 26.372 -5.714 1.00 75.88 95 PRO A C 1
ATOM 725 O O . PRO A 1 95 ? 2.057 26.634 -6.922 1.00 75.88 95 PRO A O 1
ATOM 728 N N . PRO A 1 96 ? 1.006 25.973 -5.033 1.00 78.50 96 PRO A N 1
ATOM 729 C CA . PRO A 1 96 ? -0.296 25.843 -5.674 1.00 78.50 96 PRO A CA 1
ATOM 730 C C . PRO A 1 96 ? -0.747 27.192 -6.260 1.00 78.50 96 PRO A C 1
ATOM 732 O O . PRO A 1 96 ? -0.425 28.242 -5.694 1.00 78.50 96 PRO A O 1
ATOM 735 N N . PRO A 1 97 ? -1.497 27.194 -7.379 1.00 75.44 97 PRO A N 1
ATOM 736 C CA . PRO A 1 97 ? -2.008 28.426 -7.961 1.00 75.44 97 PRO A CA 1
ATOM 737 C C . PRO A 1 97 ? -2.922 29.122 -6.950 1.00 75.44 97 PRO A C 1
ATOM 739 O O . PRO A 1 97 ? -3.896 28.544 -6.470 1.00 75.44 97 PRO A O 1
ATOM 742 N N . THR A 1 98 ? -2.610 30.373 -6.619 1.00 75.44 98 THR A N 1
ATOM 743 C CA . THR A 1 98 ? -3.494 31.207 -5.807 1.00 75.44 98 THR A CA 1
ATOM 744 C C . THR A 1 98 ? -4.747 31.505 -6.620 1.00 75.44 98 THR A C 1
ATOM 746 O O . THR A 1 98 ? -4.651 32.111 -7.690 1.00 75.44 98 THR A O 1
ATOM 749 N N . ALA A 1 99 ? -5.908 31.075 -6.125 1.00 65.75 99 ALA A N 1
ATOM 750 C CA . ALA A 1 99 ? -7.196 31.504 -6.655 1.00 65.75 99 ALA A CA 1
ATOM 751 C C . ALA A 1 99 ? -7.264 33.042 -6.615 1.00 65.75 99 ALA A C 1
ATOM 753 O O . ALA A 1 99 ? -6.958 33.646 -5.585 1.00 65.75 99 ALA A O 1
ATOM 754 N N . ARG A 1 100 ? -7.586 33.650 -7.757 1.00 54.81 100 ARG A N 1
ATOM 755 C CA . ARG A 1 100 ? -7.721 35.098 -7.938 1.00 54.81 100 ARG A CA 1
ATOM 756 C C . ARG A 1 100 ? -9.188 35.492 -7.912 1.00 54.81 100 ARG A C 1
ATOM 758 O O . ARG A 1 100 ? -9.999 34.683 -8.414 1.00 54.81 100 ARG A O 1
#

Organism: NCBI:txid68175